Protein AF-A0A0Q7N8D1-F1 (afdb_monomer)

Solvent-accessible surface area (backbone atoms only — not comparable to full-atom values): 5219 Å² total; per-residue (Å²): 135,86,81,88,76,76,96,69,82,66,70,23,38,38,29,36,39,27,40,45,93,47,35,73,60,48,26,66,52,67,73,40,66,74,74,49,75,47,75,86,78,52,26,27,30,29,72,42,79,56,86,35,83,43,89,86,35,56,68,54,40,50,51,56,51,45,68,44,52,53,75,49,100,59,72,63,66,65,50,73,40,66,92,75,34,48,90

pLDDT: mean 82.6, std 16.73, range [33.22, 97.0]

Nearest PDB structures (foldseek):
  1vi7-assembly1_A  TM=5.386E-01  e=1.243E+00  Escherichia coli
  1r6v-assembly1_A  TM=7.093E-01  e=4.551E+00  Fervidobacterium pennivorans
  7ovd-assembly1_A  TM=4.209E-01  e=4.022E+00  Homo sapiens
  4low-assembly1_A  TM=3.807E-01  e=4.551E+00  Thiomonas intermedia K12

Foldseek 3Di:
DDDDDDDDQPFKWWKKKFQPVCQVVLCVLQVFHFPDWDDVVIITITGGGFPQRDDPSVVRVCVVSCVRQVVDPDRTPMDIPPVPIDD

Mean predicted aligned error: 7.4 Å

Secondary structure (DSSP, 8-state):
-----S------EEEEEEEGGGHHHHHHHHT--EEEEETTTTEEEEEEE-S--STT-HHHHHHHHHHHHSSSSS---EEE-GGG-B-

Sequence (87 aa):
MLQSNGYGTLHPRIVVSVAASDAEEAERRLRTPISETVGEPPRARFEVKTSARRQGDDETAVWQIGALLDVSAQSLDWYIEWEASVY

Radius of gyration: 14.25 Å; Cα contacts (8 Å, |Δi|>4): 136; chains: 1; bounding box: 38×23×43 Å

Stru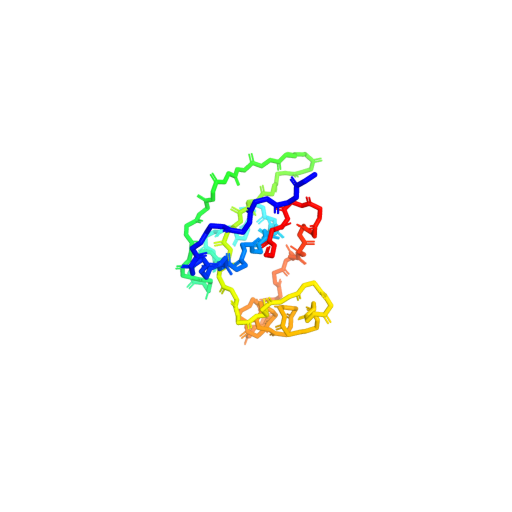cture (mmCIF, N/CA/C/O backbone):
data_AF-A0A0Q7N8D1-F1
#
_entry.id   AF-A0A0Q7N8D1-F1
#
loop_
_atom_site.group_PDB
_atom_site.id
_atom_site.type_symbol
_atom_site.label_atom_id
_atom_site.label_alt_id
_atom_site.label_comp_id
_atom_site.label_asym_id
_atom_site.label_entity_id
_atom_site.label_seq_id
_atom_site.pdbx_PDB_ins_code
_atom_site.Cartn_x
_atom_site.Cartn_y
_atom_site.Cartn_z
_atom_site.occupancy
_atom_site.B_iso_or_equiv
_atom_site.auth_seq_id
_atom_site.auth_comp_id
_atom_site.auth_asym_id
_atom_site.auth_atom_id
_atom_site.pdbx_PDB_model_num
ATOM 1 N N . MET A 1 1 ? 15.421 8.592 -30.196 1.00 33.22 1 MET A N 1
ATOM 2 C CA . MET A 1 1 ? 16.830 8.327 -29.834 1.00 33.22 1 MET A CA 1
ATOM 3 C C . MET A 1 1 ? 16.869 8.104 -28.334 1.00 33.22 1 MET A C 1
ATOM 5 O O . MET A 1 1 ? 16.571 9.037 -27.605 1.00 33.22 1 MET A O 1
ATOM 9 N N . LEU A 1 2 ? 17.122 6.875 -27.882 1.00 36.50 2 LEU A N 1
ATOM 10 C CA . LEU A 1 2 ? 17.285 6.572 -26.459 1.00 36.50 2 LEU A CA 1
ATOM 11 C C . LEU A 1 2 ? 18.766 6.797 -26.121 1.00 36.50 2 LEU A C 1
ATOM 13 O O . LEU A 1 2 ? 19.621 6.076 -26.630 1.00 36.50 2 LEU A O 1
ATOM 17 N N . GLN A 1 3 ? 19.079 7.831 -25.339 1.00 37.62 3 GLN A N 1
ATOM 18 C CA . GLN A 1 3 ? 20.420 8.004 -24.781 1.00 37.62 3 GLN A CA 1
ATOM 19 C C . GLN A 1 3 ? 20.560 7.086 -23.566 1.00 37.62 3 GLN A C 1
ATOM 21 O O . GLN A 1 3 ? 19.959 7.327 -22.522 1.00 37.62 3 GLN A O 1
ATOM 26 N N . SER A 1 4 ? 21.351 6.026 -23.713 1.00 49.19 4 SER A N 1
ATOM 27 C CA . SER A 1 4 ? 21.838 5.215 -22.599 1.00 49.19 4 SER A CA 1
ATOM 28 C C . SER A 1 4 ? 22.918 5.990 -21.847 1.00 49.19 4 SER A C 1
ATOM 30 O O . SER A 1 4 ? 24.037 6.103 -22.337 1.00 49.19 4 SER A O 1
ATOM 32 N N . ASN A 1 5 ? 22.592 6.490 -20.654 1.00 42.88 5 ASN A N 1
ATOM 33 C CA . ASN A 1 5 ? 23.552 7.097 -19.734 1.00 42.88 5 ASN A CA 1
ATOM 34 C C . ASN A 1 5 ? 23.448 6.432 -18.352 1.00 42.88 5 ASN A C 1
ATOM 36 O O . ASN A 1 5 ? 22.506 6.690 -17.612 1.00 42.88 5 ASN A O 1
ATOM 40 N N . GLY A 1 6 ? 24.462 5.636 -18.000 1.00 38.56 6 GLY A N 1
ATOM 41 C CA . GLY A 1 6 ? 24.816 5.303 -16.616 1.00 38.56 6 GLY A CA 1
ATOM 42 C C . GLY A 1 6 ? 24.046 4.144 -15.980 1.00 38.56 6 GLY A C 1
ATOM 43 O O . GLY A 1 6 ? 22.853 3.968 -16.185 1.00 38.56 6 GLY A O 1
ATOM 44 N N . TYR A 1 7 ? 24.753 3.352 -15.175 1.00 48.91 7 TYR A N 1
ATOM 45 C CA . TYR A 1 7 ? 24.201 2.362 -14.250 1.00 48.91 7 TYR A CA 1
ATOM 46 C C . TYR A 1 7 ? 23.249 3.041 -13.245 1.00 48.91 7 TYR A C 1
ATOM 48 O O . TYR A 1 7 ? 23.638 3.378 -12.131 1.00 48.91 7 TYR A O 1
ATOM 56 N N . GLY A 1 8 ? 22.006 3.285 -13.644 1.00 41.22 8 GLY A N 1
ATOM 57 C CA . GLY A 1 8 ? 20.921 3.639 -12.745 1.00 41.22 8 GLY A CA 1
ATOM 58 C C . GLY A 1 8 ? 20.203 2.359 -12.367 1.00 41.22 8 GLY A C 1
ATOM 59 O O . GLY A 1 8 ? 19.386 1.871 -13.141 1.00 41.22 8 GLY A O 1
ATOM 60 N N . THR A 1 9 ? 20.517 1.786 -11.206 1.00 54.25 9 THR A N 1
ATOM 61 C CA . THR A 1 9 ? 19.630 0.799 -10.587 1.00 54.25 9 THR A CA 1
ATOM 62 C C . THR A 1 9 ? 18.343 1.545 -10.242 1.00 54.25 9 THR A C 1
ATOM 64 O O . THR A 1 9 ? 18.244 2.150 -9.176 1.00 54.25 9 THR A O 1
ATOM 67 N N . LEU A 1 10 ? 17.396 1.598 -11.182 1.00 55.56 10 LEU A N 1
ATOM 68 C CA . LEU A 1 10 ? 16.026 1.992 -10.893 1.00 55.56 10 LEU A CA 1
ATOM 69 C C . LEU A 1 10 ? 15.531 0.983 -9.863 1.00 55.56 10 LEU A C 1
ATOM 71 O O . LEU A 1 10 ? 15.420 -0.212 -10.127 1.00 55.56 10 LEU A O 1
ATOM 75 N N . HIS A 1 11 ? 15.427 1.450 -8.622 1.00 64.94 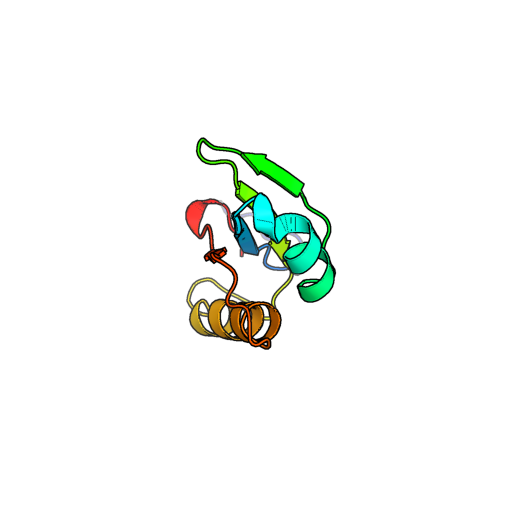11 HIS A N 1
ATOM 76 C CA . HIS A 1 11 ? 14.806 0.670 -7.578 1.00 64.94 11 HIS A CA 1
ATOM 77 C C . HIS A 1 11 ? 13.301 0.825 -7.769 1.00 64.94 11 HIS A C 1
ATOM 79 O O . HIS A 1 11 ? 12.821 1.961 -7.713 1.00 64.94 11 HIS A O 1
ATOM 85 N N . PRO A 1 12 ? 12.575 -0.281 -7.970 1.00 73.44 12 PRO A N 1
ATOM 86 C CA . PRO A 1 12 ? 11.141 -0.233 -8.138 1.00 73.44 12 PRO A CA 1
ATOM 87 C C . PRO A 1 12 ? 10.504 0.422 -6.917 1.00 73.44 12 PRO A C 1
ATOM 89 O O . PRO A 1 12 ? 10.811 0.080 -5.767 1.00 73.44 12 PRO A O 1
ATOM 92 N N . ARG A 1 13 ? 9.628 1.383 -7.181 1.00 84.81 13 ARG A N 1
ATOM 93 C CA . ARG A 1 13 ? 8.825 2.091 -6.196 1.00 84.81 13 ARG A CA 1
ATOM 94 C C . ARG A 1 13 ? 7.396 1.594 -6.331 1.00 84.81 13 ARG A C 1
ATOM 96 O O . ARG A 1 13 ? 6.689 2.003 -7.249 1.00 84.81 13 ARG A O 1
ATOM 103 N N . ILE A 1 14 ? 6.988 0.710 -5.425 1.00 91.44 14 ILE A N 1
ATOM 104 C CA . ILE A 1 14 ? 5.638 0.148 -5.411 1.00 91.44 14 ILE A CA 1
ATOM 105 C C . ILE A 1 14 ? 4.769 0.980 -4.476 1.00 91.44 14 ILE A C 1
ATOM 107 O O . ILE A 1 14 ? 5.105 1.157 -3.306 1.00 91.44 14 ILE A O 1
ATOM 111 N N . VAL A 1 15 ? 3.658 1.500 -4.988 1.00 94.38 15 VAL A N 1
ATOM 112 C CA . VAL A 1 15 ? 2.710 2.274 -4.184 1.00 94.38 15 VAL A CA 1
ATOM 113 C C . VAL A 1 15 ? 1.678 1.328 -3.591 1.00 94.38 15 VAL A C 1
ATOM 115 O O . VAL A 1 15 ? 0.933 0.674 -4.316 1.00 94.38 15 VAL A O 1
ATOM 118 N N . VAL A 1 16 ? 1.632 1.255 -2.266 1.00 95.44 16 VAL A N 1
ATOM 119 C CA . VAL A 1 16 ? 0.668 0.441 -1.519 1.00 95.44 16 VAL A CA 1
ATOM 120 C C . VAL A 1 16 ? -0.348 1.360 -0.866 1.00 95.44 16 VAL A C 1
ATOM 122 O O . VAL A 1 16 ? 0.027 2.307 -0.182 1.00 95.44 16 VAL A O 1
ATOM 125 N N . SER A 1 17 ? -1.627 1.075 -1.070 1.00 97.00 17 SER A N 1
ATOM 126 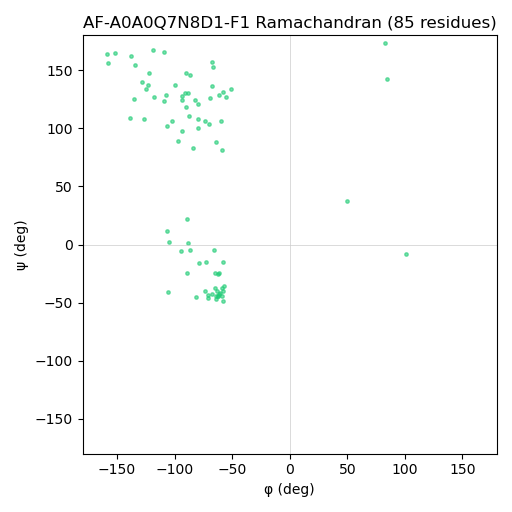C CA . SER A 1 17 ? -2.743 1.845 -0.537 1.00 97.00 17 SER A CA 1
ATOM 127 C C . SER A 1 17 ? -3.446 1.050 0.545 1.00 97.00 17 SER A C 1
ATOM 129 O O . SER A 1 17 ? -3.934 -0.050 0.284 1.00 97.00 17 SER A O 1
ATOM 131 N N . VAL A 1 18 ? -3.550 1.611 1.744 1.00 96.44 18 VAL A N 1
ATOM 132 C CA . VAL A 1 18 ? -4.206 0.983 2.899 1.00 96.44 18 VAL A CA 1
ATOM 133 C C . VAL A 1 18 ? -5.323 1.892 3.404 1.00 96.44 18 VAL A C 1
ATOM 135 O O . VAL A 1 18 ? -5.208 3.114 3.308 1.00 96.44 18 VAL A O 1
ATOM 138 N N . ALA A 1 19 ? -6.409 1.331 3.937 1.00 95.81 19 ALA A N 1
ATOM 139 C CA . ALA A 1 19 ? -7.430 2.123 4.623 1.00 95.81 19 ALA A CA 1
ATOM 140 C C . ALA A 1 19 ? -6.788 3.041 5.683 1.00 95.81 19 ALA A C 1
ATOM 142 O O . ALA A 1 19 ? -5.934 2.606 6.456 1.00 95.81 19 ALA A O 1
ATOM 143 N N . ALA A 1 20 ? -7.182 4.319 5.740 1.00 94.56 20 ALA A N 1
ATOM 144 C CA . ALA A 1 20 ? -6.540 5.275 6.650 1.00 94.56 20 ALA A CA 1
ATOM 145 C C . ALA A 1 20 ? -6.707 4.902 8.136 1.00 94.56 20 ALA A C 1
ATOM 147 O O . ALA A 1 20 ? -5.855 5.249 8.950 1.00 94.56 20 ALA A O 1
ATOM 148 N N . SER A 1 21 ? -7.761 4.156 8.487 1.00 94.38 21 SER A N 1
ATOM 149 C CA . SER A 1 21 ? -7.966 3.596 9.832 1.00 94.38 21 SER A CA 1
ATOM 150 C C . SER A 1 21 ? -6.871 2.618 10.263 1.00 94.38 21 SER A C 1
ATOM 152 O O . SER A 1 21 ? -6.640 2.452 11.456 1.00 94.38 21 SER A O 1
ATOM 154 N N . ASP A 1 22 ? -6.192 2.001 9.298 1.00 94.38 22 ASP A N 1
ATOM 155 C CA . ASP A 1 22 ? -5.161 0.984 9.498 1.00 94.38 22 ASP A CA 1
ATOM 156 C C . ASP A 1 22 ? -3.744 1.538 9.261 1.00 94.38 22 ASP A C 1
ATOM 158 O O . ASP A 1 22 ? -2.760 0.801 9.346 1.00 94.38 22 ASP A O 1
ATOM 162 N N . ALA A 1 23 ? -3.617 2.837 8.966 1.00 94.00 23 ALA A N 1
ATOM 163 C CA . ALA A 1 23 ? -2.377 3.440 8.487 1.00 94.00 23 ALA A CA 1
ATOM 164 C C . ALA A 1 23 ? -1.213 3.308 9.481 1.00 94.00 23 ALA A C 1
ATOM 166 O O . ALA A 1 23 ? -0.105 2.969 9.077 1.00 94.00 23 ALA A O 1
ATOM 167 N N . GLU A 1 24 ? -1.460 3.498 10.780 1.00 94.25 24 GLU A N 1
ATOM 168 C CA . GLU A 1 24 ? -0.416 3.341 11.803 1.00 94.25 24 GLU A CA 1
ATOM 169 C C . GLU A 1 24 ? 0.094 1.897 11.902 1.00 94.25 24 GLU A C 1
ATOM 171 O O . GLU A 1 24 ? 1.280 1.657 12.131 1.00 94.25 24 GLU A O 1
ATOM 176 N N . GLU A 1 25 ? -0.795 0.914 11.748 1.00 93.88 25 GLU A N 1
ATOM 177 C CA . GLU A 1 25 ? -0.412 -0.496 11.780 1.00 93.88 25 GLU A CA 1
ATOM 178 C C . GLU A 1 25 ? 0.325 -0.894 10.497 1.00 93.88 25 GLU A C 1
ATOM 180 O O . GLU A 1 25 ? 1.340 -1.591 10.559 1.00 93.88 25 GLU A O 1
ATOM 185 N N . ALA A 1 26 ? -0.122 -0.392 9.345 1.00 94.06 26 ALA A N 1
ATOM 186 C CA . ALA A 1 26 ? 0.573 -0.565 8.077 1.00 94.06 26 ALA A CA 1
ATOM 187 C C . ALA A 1 26 ? 1.977 0.058 8.098 1.00 94.06 26 ALA A C 1
ATOM 189 O O . ALA A 1 26 ? 2.928 -0.598 7.677 1.00 94.06 26 ALA A O 1
ATOM 190 N N . GLU A 1 27 ? 2.144 1.261 8.657 1.00 95.38 27 GLU A N 1
ATOM 191 C CA . GLU A 1 27 ? 3.450 1.911 8.825 1.00 95.38 27 GLU A CA 1
ATOM 192 C C . GLU A 1 27 ? 4.402 1.047 9.667 1.00 95.38 27 GLU A C 1
ATOM 194 O O . GLU A 1 27 ? 5.555 0.825 9.280 1.00 95.38 27 GLU A O 1
ATOM 199 N N . ARG A 1 28 ? 3.910 0.472 10.776 1.00 93.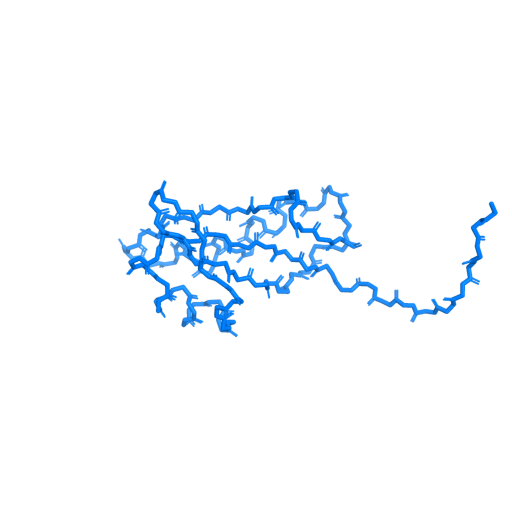56 28 ARG A N 1
ATOM 200 C CA . ARG A 1 28 ? 4.687 -0.458 11.615 1.00 93.56 28 ARG A CA 1
ATOM 201 C C . ARG A 1 28 ? 5.099 -1.725 10.861 1.00 93.56 28 ARG A C 1
ATOM 203 O O . ARG A 1 28 ? 6.251 -2.150 10.980 1.00 93.56 28 ARG A O 1
ATOM 210 N N . ARG A 1 29 ? 4.184 -2.328 10.092 1.00 92.62 29 ARG A N 1
ATOM 211 C CA . ARG A 1 29 ? 4.425 -3.577 9.342 1.00 92.62 29 ARG A CA 1
ATOM 212 C C . ARG A 1 29 ? 5.364 -3.371 8.153 1.00 92.62 29 ARG A C 1
ATOM 214 O O . ARG A 1 29 ? 6.313 -4.133 7.984 1.00 92.62 29 ARG A O 1
ATOM 221 N N . LEU A 1 30 ? 5.138 -2.319 7.368 1.00 92.31 30 LEU A N 1
ATOM 222 C CA . LEU A 1 30 ? 5.934 -1.978 6.185 1.00 92.31 30 LEU A CA 1
ATOM 223 C C . LEU A 1 30 ? 7.259 -1.297 6.534 1.00 92.31 30 LEU A C 1
ATOM 225 O O . LEU A 1 30 ? 8.132 -1.193 5.671 1.00 92.31 30 LEU A O 1
ATOM 229 N N . ARG A 1 31 ? 7.406 -0.797 7.771 1.00 93.62 31 ARG A N 1
ATOM 230 C CA . ARG A 1 31 ? 8.545 0.028 8.215 1.00 93.62 31 ARG A CA 1
ATOM 231 C C . ARG A 1 31 ? 8.816 1.186 7.253 1.00 93.62 31 ARG A C 1
ATOM 233 O O . ARG A 1 31 ? 9.964 1.516 6.959 1.00 93.62 31 ARG A O 1
ATOM 240 N N . THR A 1 32 ? 7.736 1.746 6.725 1.00 93.50 32 THR A N 1
ATOM 241 C CA . THR A 1 32 ? 7.733 2.762 5.678 1.00 93.50 32 THR A CA 1
ATOM 242 C C . THR A 1 32 ? 6.725 3.825 6.098 1.00 93.50 32 THR A C 1
ATOM 244 O O . THR A 1 32 ? 5.583 3.455 6.369 1.00 93.50 32 THR A O 1
ATOM 247 N N . PRO A 1 33 ? 7.118 5.108 6.182 1.00 94.81 33 PRO A N 1
ATOM 248 C CA . PRO A 1 33 ? 6.196 6.171 6.554 1.00 94.81 33 PRO A CA 1
ATOM 249 C C . PRO A 1 33 ? 5.142 6.386 5.465 1.00 94.81 33 PRO A C 1
ATOM 251 O O . PRO A 1 33 ? 5.366 6.081 4.288 1.00 94.81 33 PRO A O 1
ATOM 254 N N . ILE A 1 34 ? 4.006 6.954 5.859 1.00 95.12 34 ILE A N 1
ATOM 255 C CA . ILE A 1 34 ? 2.968 7.396 4.925 1.00 95.12 34 ILE A CA 1
ATOM 256 C C . ILE A 1 34 ? 3.557 8.484 4.015 1.00 95.12 34 ILE A C 1
ATOM 258 O O . ILE A 1 34 ? 4.138 9.456 4.497 1.00 95.12 34 ILE A O 1
ATOM 262 N N . SER A 1 35 ? 3.401 8.323 2.701 1.00 93.94 35 SER A N 1
ATOM 263 C CA . SER A 1 35 ? 3.775 9.341 1.710 1.00 93.94 35 SER A CA 1
ATOM 264 C C . SER A 1 35 ? 2.681 10.406 1.600 1.00 93.94 35 SER A C 1
ATOM 266 O O . SER A 1 35 ? 2.953 11.604 1.646 1.00 93.94 35 SER A O 1
ATOM 268 N N . GLU A 1 36 ? 1.421 9.971 1.527 1.00 94.12 36 GLU A N 1
ATOM 269 C CA . GLU A 1 36 ? 0.250 10.848 1.465 1.00 94.12 36 GLU A CA 1
ATOM 270 C C . GLU A 1 36 ? -1.032 10.116 1.899 1.00 94.12 36 GLU A C 1
ATOM 272 O O . GLU A 1 36 ? -1.084 8.884 1.912 1.00 94.12 36 GLU A O 1
ATOM 277 N N . THR A 1 37 ? -2.084 10.882 2.198 1.00 95.00 37 THR A N 1
ATOM 278 C CA . THR A 1 37 ? -3.442 10.366 2.425 1.00 95.00 37 THR A CA 1
ATOM 279 C C . THR A 1 37 ? -4.376 10.950 1.374 1.00 95.00 37 THR A C 1
ATOM 281 O O . THR A 1 37 ? -4.426 12.168 1.206 1.00 95.00 37 THR A O 1
ATOM 284 N N . VAL A 1 38 ? -5.120 10.097 0.671 1.00 93.12 38 VAL A N 1
ATOM 285 C CA . VAL A 1 38 ? -5.946 10.481 -0.483 1.00 93.12 38 VAL A CA 1
ATOM 286 C C . VAL A 1 38 ? -7.312 9.796 -0.484 1.00 93.12 38 VAL A C 1
ATOM 288 O O . VAL A 1 38 ? -7.501 8.756 0.144 1.00 93.12 38 VAL A O 1
ATOM 291 N N . GLY A 1 39 ? -8.241 10.352 -1.263 1.00 89.81 39 GLY A N 1
ATOM 292 C CA . GLY A 1 39 ? -9.531 9.734 -1.572 1.00 89.81 39 GLY A CA 1
ATOM 293 C C . GLY A 1 39 ? -10.617 9.922 -0.510 1.00 89.81 39 GLY A C 1
ATOM 294 O O . GLY A 1 39 ? -10.389 10.455 0.574 1.00 89.81 39 GLY A O 1
ATOM 295 N N . GLU A 1 40 ? -11.819 9.469 -0.865 1.00 89.38 40 GLU A N 1
ATOM 296 C CA . GLU A 1 40 ? -12.987 9.375 0.008 1.00 89.38 40 GLU A CA 1
ATOM 297 C C . GLU A 1 40 ? -13.691 8.033 -0.299 1.00 89.38 40 GLU A C 1
ATOM 299 O O . GLU A 1 40 ? -14.229 7.875 -1.397 1.00 89.38 40 GLU A O 1
ATOM 304 N N . PRO A 1 41 ? -13.641 7.028 0.599 1.00 89.62 41 PRO A N 1
ATOM 305 C CA . PRO A 1 41 ? -13.048 7.063 1.939 1.00 89.62 41 PRO A CA 1
ATOM 306 C C . PRO A 1 41 ? -11.513 7.228 1.924 1.00 89.62 41 PRO A C 1
ATOM 308 O O . PRO A 1 41 ? -10.863 6.830 0.955 1.00 89.62 41 PRO A O 1
ATOM 311 N N . PRO A 1 42 ? -10.927 7.810 2.988 1.00 94.94 42 PRO A N 1
ATOM 312 C CA . PRO A 1 42 ? -9.503 8.123 3.029 1.00 94.94 42 PRO A CA 1
ATOM 313 C C . PRO A 1 42 ? -8.636 6.861 3.065 1.00 94.94 42 PRO A C 1
ATOM 315 O O . PRO A 1 42 ? -8.889 5.923 3.830 1.00 94.94 42 PRO A O 1
ATOM 318 N N . ARG A 1 43 ? -7.562 6.875 2.273 1.00 97.00 43 ARG A N 1
ATOM 319 C CA . ARG A 1 43 ? -6.535 5.831 2.217 1.00 97.00 43 ARG A CA 1
ATOM 320 C C . ARG A 1 43 ? -5.141 6.425 2.365 1.00 97.00 43 ARG A C 1
ATOM 322 O O . ARG A 1 43 ? -4.855 7.478 1.800 1.00 97.00 43 ARG A O 1
ATOM 329 N N . ALA A 1 44 ? -4.282 5.744 3.112 1.00 96.88 44 ALA A N 1
ATOM 330 C CA . ALA A 1 44 ? -2.875 6.083 3.266 1.00 96.88 44 ALA A CA 1
ATOM 331 C C . ALA A 1 44 ? -2.040 5.351 2.209 1.00 96.88 44 ALA A C 1
ATOM 333 O O . ALA A 1 44 ? -2.162 4.135 2.043 1.00 96.88 44 ALA A O 1
ATOM 334 N N . ARG A 1 45 ? -1.185 6.093 1.504 1.00 97.00 45 ARG A N 1
ATOM 335 C CA . ARG A 1 45 ? -0.252 5.562 0.510 1.00 97.00 45 ARG A CA 1
ATOM 336 C C . ARG A 1 45 ? 1.143 5.409 1.095 1.00 97.00 45 ARG A C 1
ATOM 338 O O . ARG A 1 45 ? 1.663 6.316 1.742 1.00 97.00 45 ARG A O 1
ATOM 345 N N . PHE A 1 46 ? 1.776 4.290 0.774 1.00 95.94 46 PHE A N 1
ATOM 346 C CA . PHE A 1 46 ? 3.137 3.945 1.161 1.00 95.94 46 PHE A CA 1
ATOM 347 C C . PHE A 1 4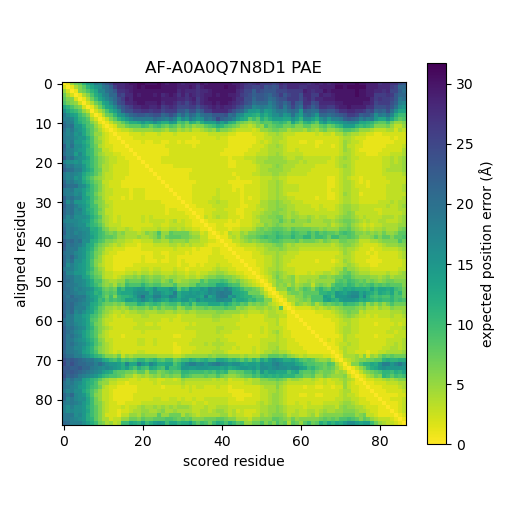6 ? 3.973 3.674 -0.083 1.00 95.94 46 PHE A C 1
ATOM 349 O O . PHE A 1 46 ? 3.530 2.982 -0.996 1.00 95.94 46 PHE A O 1
ATOM 356 N N . GLU A 1 47 ? 5.202 4.179 -0.106 1.00 94.44 47 GLU A N 1
ATOM 357 C CA . GLU A 1 47 ? 6.164 3.898 -1.173 1.00 94.44 47 GLU A CA 1
ATOM 358 C C . GLU A 1 47 ? 7.092 2.768 -0.738 1.00 94.44 47 GLU A C 1
ATOM 360 O O . GLU A 1 47 ? 8.138 2.981 -0.122 1.00 94.44 47 GLU A O 1
ATOM 365 N N . VAL A 1 48 ? 6.680 1.540 -1.031 1.00 91.75 48 VAL A N 1
ATOM 366 C CA . VAL A 1 48 ? 7.349 0.331 -0.565 1.00 91.75 48 VAL A CA 1
ATOM 367 C C . VAL A 1 48 ? 8.432 -0.081 -1.555 1.00 91.75 48 VAL A C 1
ATOM 369 O O . VAL A 1 48 ? 8.207 -0.202 -2.762 1.00 91.75 48 VAL A O 1
ATOM 372 N N . LYS A 1 49 ? 9.630 -0.331 -1.026 1.00 86.56 49 LYS A N 1
ATOM 373 C CA . LYS A 1 49 ? 10.728 -0.932 -1.787 1.00 86.56 49 LYS A CA 1
ATOM 374 C C . LYS A 1 49 ? 10.548 -2.444 -1.810 1.00 86.56 49 LYS A C 1
ATOM 376 O O . LYS A 1 49 ? 10.493 -3.070 -0.754 1.00 86.56 49 LYS A O 1
ATOM 381 N N . THR A 1 50 ? 10.512 -3.030 -3.000 1.00 82.06 50 THR A N 1
ATOM 382 C CA . THR A 1 50 ? 10.401 -4.483 -3.191 1.00 82.06 50 THR A CA 1
ATOM 383 C C . THR A 1 50 ? 11.618 -5.015 -3.941 1.00 82.06 50 THR A C 1
ATOM 385 O O . THR A 1 50 ? 12.422 -4.253 -4.487 1.00 82.06 50 THR A O 1
ATOM 388 N N . SER A 1 51 ? 11.787 -6.339 -3.962 1.00 76.94 51 SER A N 1
ATOM 389 C CA . SER A 1 51 ? 12.817 -6.966 -4.799 1.00 76.94 51 SER A CA 1
ATOM 390 C C . SER A 1 51 ? 12.338 -7.284 -6.217 1.00 76.94 51 SER A C 1
ATOM 392 O O . SER A 1 51 ? 13.114 -7.866 -6.972 1.00 76.94 51 SER A O 1
ATOM 394 N N . ALA A 1 52 ? 11.089 -6.961 -6.567 1.00 74.25 52 ALA A N 1
ATOM 395 C CA . ALA A 1 52 ? 10.514 -7.197 -7.890 1.00 74.25 52 ALA A CA 1
ATOM 396 C C . ALA A 1 52 ? 11.178 -6.256 -8.901 1.00 74.25 52 ALA A C 1
ATOM 398 O O . ALA A 1 52 ? 10.905 -5.068 -8.885 1.00 74.25 52 ALA A O 1
ATOM 399 N N . ARG A 1 53 ? 12.098 -6.743 -9.741 1.00 67.94 53 ARG A N 1
ATOM 400 C CA . ARG A 1 53 ? 13.047 -5.871 -10.473 1.00 67.94 53 ARG A CA 1
ATOM 401 C C . ARG A 1 53 ? 12.517 -5.323 -11.796 1.00 67.94 53 ARG A C 1
ATOM 403 O O . ARG A 1 53 ? 13.235 -4.589 -12.469 1.00 67.94 53 ARG A O 1
ATOM 410 N N . ARG A 1 54 ? 11.328 -5.747 -12.216 1.00 65.69 54 ARG A N 1
ATOM 411 C CA . ARG A 1 54 ? 10.737 -5.405 -13.512 1.00 65.69 54 ARG A CA 1
ATOM 412 C C . ARG A 1 54 ? 9.224 -5.568 -13.478 1.00 65.69 54 ARG A C 1
ATOM 414 O O . ARG A 1 54 ? 8.698 -6.394 -12.734 1.00 65.69 54 ARG A O 1
ATOM 421 N N . GLN A 1 55 ? 8.559 -4.844 -14.368 1.00 60.06 55 GLN A N 1
ATOM 422 C CA . GLN A 1 55 ? 7.152 -5.049 -14.682 1.00 60.06 55 GLN A CA 1
ATOM 423 C C . GLN A 1 55 ? 6.926 -6.513 -15.108 1.00 60.06 55 GLN A C 1
ATOM 425 O O . GLN A 1 55 ? 7.648 -7.024 -15.970 1.00 60.06 55 GLN A O 1
ATOM 430 N N . GLY A 1 56 ? 5.971 -7.198 -14.471 1.00 67.19 56 GLY A N 1
ATOM 431 C CA . GLY A 1 56 ? 5.738 -8.639 -14.643 1.00 67.19 56 GLY A CA 1
ATOM 432 C C . GLY A 1 56 ? 6.299 -9.526 -13.524 1.00 67.19 56 GLY A C 1
ATOM 433 O O . GLY A 1 56 ? 5.957 -10.703 -13.475 1.00 67.19 56 GLY A O 1
ATOM 434 N N . ASP A 1 57 ? 7.077 -8.971 -12.586 1.00 76.12 57 ASP A N 1
ATOM 435 C CA . ASP A 1 57 ? 7.375 -9.613 -11.293 1.00 76.12 57 ASP A CA 1
ATOM 436 C C . ASP A 1 57 ? 6.311 -9.234 -10.225 1.00 76.12 57 ASP A C 1
ATOM 438 O O . ASP A 1 57 ? 6.569 -9.299 -9.020 1.00 76.12 57 ASP A O 1
ATOM 442 N N . ASP A 1 58 ? 5.111 -8.825 -10.653 1.00 83.00 58 ASP A N 1
ATOM 443 C CA . ASP A 1 58 ? 4.033 -8.302 -9.798 1.00 83.00 58 ASP A CA 1
ATOM 444 C C . ASP A 1 58 ? 3.641 -9.302 -8.697 1.00 83.00 58 ASP A C 1
ATOM 446 O O . ASP A 1 58 ? 3.404 -8.913 -7.556 1.00 83.00 58 ASP A O 1
ATOM 450 N N . GLU A 1 59 ? 3.671 -10.604 -9.000 1.00 85.44 59 GLU A N 1
ATOM 451 C CA . GLU A 1 59 ? 3.428 -11.678 -8.029 1.00 85.44 59 GLU A CA 1
ATOM 452 C C . GLU A 1 59 ? 4.425 -11.635 -6.861 1.00 85.44 59 GLU A C 1
ATOM 454 O O . GLU A 1 59 ? 4.045 -11.833 -5.708 1.00 85.44 59 GLU A O 1
ATOM 459 N N . THR A 1 60 ? 5.692 -11.301 -7.131 1.00 87.31 60 THR A N 1
ATOM 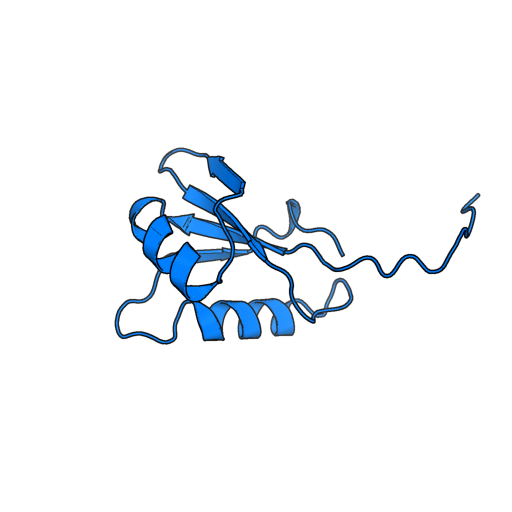460 C CA . THR A 1 60 ? 6.707 -11.147 -6.080 1.00 87.31 60 THR A CA 1
ATOM 461 C C . THR A 1 60 ? 6.397 -9.939 -5.202 1.00 87.31 60 THR A C 1
ATOM 463 O 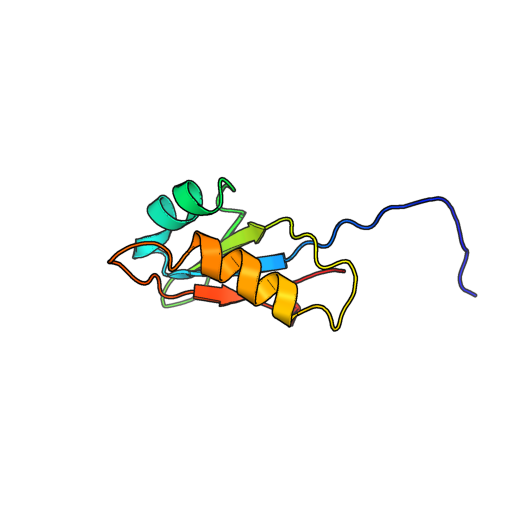O . THR A 1 60 ? 6.505 -10.037 -3.980 1.00 87.31 60 THR A O 1
ATOM 466 N N . ALA A 1 61 ? 5.990 -8.813 -5.794 1.00 88.00 61 ALA A N 1
ATOM 467 C CA . ALA A 1 61 ? 5.608 -7.626 -5.032 1.00 88.00 61 ALA A CA 1
ATOM 468 C C . ALA A 1 61 ? 4.371 -7.898 -4.160 1.00 88.00 61 ALA A C 1
ATOM 470 O O . ALA A 1 61 ? 4.400 -7.612 -2.963 1.00 88.00 61 ALA A O 1
ATOM 471 N N . VAL A 1 62 ? 3.329 -8.520 -4.725 1.00 90.25 62 VAL A N 1
ATOM 472 C CA . VAL A 1 62 ? 2.118 -8.924 -3.992 1.00 90.25 62 VAL A CA 1
ATOM 473 C C . VAL A 1 62 ? 2.470 -9.856 -2.840 1.00 90.25 62 VAL A C 1
ATOM 475 O O . VAL A 1 62 ? 2.043 -9.610 -1.716 1.00 90.25 62 VAL A O 1
ATOM 478 N N . TRP A 1 63 ? 3.277 -10.892 -3.088 1.00 89.50 63 TRP A N 1
ATOM 479 C CA . TRP A 1 63 ? 3.658 -11.846 -2.050 1.00 89.50 63 TRP A CA 1
ATOM 480 C C . TRP A 1 63 ? 4.447 -11.177 -0.923 1.00 89.50 63 TRP A C 1
ATOM 482 O O . TRP A 1 63 ? 4.150 -11.406 0.244 1.00 89.50 63 TRP A O 1
ATOM 492 N N . GLN A 1 64 ? 5.416 -10.316 -1.248 1.00 90.44 64 GLN A N 1
ATOM 493 C CA . GLN A 1 64 ? 6.212 -9.608 -0.241 1.00 90.44 64 GLN A CA 1
ATOM 494 C C . GLN A 1 64 ? 5.371 -8.652 0.601 1.00 90.44 64 GLN A C 1
ATOM 496 O O . GLN A 1 64 ? 5.530 -8.614 1.818 1.00 90.44 64 GLN A O 1
ATOM 501 N N . ILE A 1 65 ? 4.483 -7.887 -0.033 1.00 91.88 65 ILE A N 1
ATOM 502 C CA . ILE A 1 65 ? 3.640 -6.913 0.664 1.00 91.88 65 ILE A CA 1
ATOM 503 C C . ILE A 1 65 ? 2.578 -7.636 1.503 1.00 91.88 65 ILE A C 1
ATOM 505 O O . ILE A 1 65 ? 2.413 -7.311 2.678 1.00 91.88 65 ILE A O 1
ATOM 509 N N . GLY A 1 66 ? 1.937 -8.675 0.964 1.00 91.56 66 GLY A N 1
ATOM 510 C CA . GLY A 1 66 ? 0.984 -9.503 1.709 1.00 91.56 66 GLY A CA 1
ATOM 511 C C . GLY A 1 66 ? 1.635 -10.234 2.879 1.00 91.56 66 GLY A C 1
ATOM 512 O O . GLY A 1 66 ? 1.113 -10.222 3.988 1.00 91.56 66 GLY A O 1
ATOM 513 N N . ALA A 1 67 ? 2.851 -10.757 2.701 1.00 89.88 67 ALA A N 1
ATOM 514 C CA . ALA A 1 67 ? 3.632 -11.351 3.785 1.00 89.88 67 ALA A CA 1
ATOM 515 C C . ALA A 1 67 ? 4.077 -10.347 4.863 1.00 89.88 67 ALA A C 1
ATOM 517 O O . ALA A 1 67 ? 4.678 -10.766 5.846 1.00 89.88 67 ALA A O 1
ATOM 518 N N . LEU A 1 68 ? 3.823 -9.045 4.702 1.00 90.31 68 LEU A N 1
ATOM 519 C CA . LEU A 1 68 ? 4.009 -8.034 5.745 1.00 90.31 68 LEU A CA 1
ATOM 520 C C . LEU A 1 68 ? 2.670 -7.574 6.322 1.00 90.31 68 LEU A C 1
ATOM 522 O O . LEU A 1 68 ? 2.563 -7.397 7.534 1.00 90.31 68 LEU A O 1
ATOM 526 N N . LEU A 1 69 ? 1.654 -7.391 5.478 1.00 91.00 69 LEU A N 1
ATOM 527 C CA . LEU A 1 69 ? 0.368 -6.812 5.865 1.00 91.00 69 LEU A CA 1
ATOM 528 C C . LEU A 1 69 ? -0.657 -7.841 6.358 1.00 91.00 69 LEU A C 1
ATOM 530 O O . LEU A 1 69 ? -1.481 -7.477 7.191 1.00 91.00 69 LEU A O 1
ATOM 534 N N . ASP A 1 70 ? -0.559 -9.112 5.965 1.00 86.94 70 ASP A N 1
ATOM 535 C CA . ASP A 1 70 ? -1.539 -10.165 6.292 1.00 86.94 70 ASP A CA 1
ATOM 536 C C . ASP A 1 70 ? -1.045 -11.168 7.355 1.00 86.94 70 ASP A C 1
ATOM 538 O O . ASP A 1 70 ? -1.660 -12.205 7.591 1.00 86.94 70 ASP A O 1
ATOM 542 N N . VAL A 1 71 ? 0.071 -10.877 8.034 1.00 71.62 71 VAL A N 1
ATOM 543 C CA . VAL A 1 71 ? 0.731 -11.804 8.986 1.00 71.62 71 VAL A CA 1
ATOM 544 C C . VAL A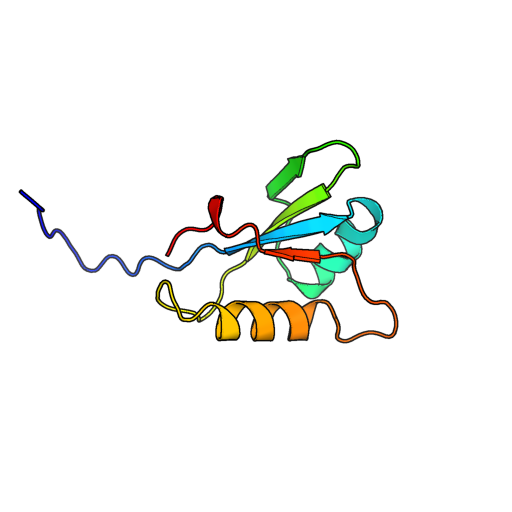 1 71 ? -0.031 -11.965 10.307 1.00 71.62 71 VAL A C 1
ATOM 546 O O . VAL A 1 71 ? 0.252 -12.871 11.089 1.00 71.62 71 VAL A O 1
ATOM 549 N N . SER A 1 72 ? -0.980 -11.076 10.601 1.00 67.06 72 SER A N 1
ATOM 550 C CA . SER A 1 72 ? -1.667 -11.027 11.896 1.00 67.06 72 SER A CA 1
ATOM 551 C C . SER A 1 72 ? -3.125 -11.482 11.802 1.00 67.06 72 SER A C 1
ATOM 553 O O . SER A 1 72 ? -3.709 -11.489 10.725 1.00 67.06 72 SER A O 1
ATOM 555 N N . ALA A 1 73 ? -3.753 -11.753 12.951 1.00 66.88 73 ALA A N 1
ATOM 556 C CA . ALA A 1 73 ? -5.192 -12.032 13.041 1.00 66.88 73 ALA A CA 1
ATOM 557 C C . ALA A 1 73 ? -6.087 -10.895 12.494 1.00 66.88 73 ALA A C 1
ATOM 559 O O . ALA A 1 73 ? -7.275 -11.107 12.265 1.00 66.88 73 ALA A O 1
ATOM 560 N N . GLN A 1 74 ? -5.521 -9.701 12.294 1.00 75.69 74 GLN A N 1
ATOM 561 C CA . GLN A 1 74 ? -6.155 -8.584 11.613 1.00 75.69 74 GLN A CA 1
ATOM 562 C C . GLN A 1 74 ? -5.605 -8.471 10.185 1.00 75.69 74 GLN A C 1
ATOM 564 O O . GLN A 1 74 ? -4.462 -8.036 9.979 1.00 75.69 74 GLN A O 1
ATOM 569 N N . SER A 1 75 ? -6.434 -8.857 9.215 1.00 80.94 75 SER A N 1
ATOM 570 C CA . SER A 1 75 ? -6.244 -8.506 7.808 1.00 80.94 75 SER A CA 1
ATOM 571 C C . SER A 1 75 ? -6.491 -7.011 7.642 1.00 80.94 75 SER A C 1
ATOM 573 O O . SER A 1 75 ? -7.530 -6.509 8.074 1.00 80.94 75 SER A O 1
ATOM 575 N N . LEU A 1 76 ? -5.527 -6.308 7.055 1.00 91.00 76 LEU A N 1
ATOM 576 C CA . LEU A 1 76 ? -5.679 -4.896 6.708 1.00 91.00 76 LEU A CA 1
ATOM 577 C C . LEU A 1 76 ? -6.321 -4.816 5.321 1.00 91.00 76 LEU A C 1
ATOM 579 O O . LEU A 1 76 ? -6.050 -5.658 4.468 1.00 91.00 76 LEU A O 1
ATOM 583 N N . ASP A 1 77 ? -7.161 -3.816 5.072 1.00 92.12 77 ASP A N 1
ATOM 584 C CA . ASP A 1 77 ? -7.674 -3.579 3.719 1.00 92.12 77 ASP A CA 1
ATOM 585 C C . ASP A 1 77 ? -6.613 -2.839 2.896 1.00 92.12 77 ASP A C 1
ATOM 587 O O . ASP A 1 77 ? -6.452 -1.619 3.028 1.00 92.12 77 ASP A O 1
ATOM 591 N N . TRP A 1 78 ? -5.875 -3.568 2.055 1.00 94.62 78 TRP A N 1
ATOM 592 C CA . TRP A 1 78 ? -4.777 -3.032 1.253 1.00 94.62 78 TRP A CA 1
ATOM 593 C C . TRP A 1 78 ? -4.816 -3.491 -0.209 1.00 94.62 78 TRP A C 1
ATOM 595 O O . TRP A 1 78 ? -5.330 -4.555 -0.543 1.00 94.62 78 TRP A O 1
ATOM 605 N N . TYR A 1 79 ? -4.230 -2.682 -1.092 1.0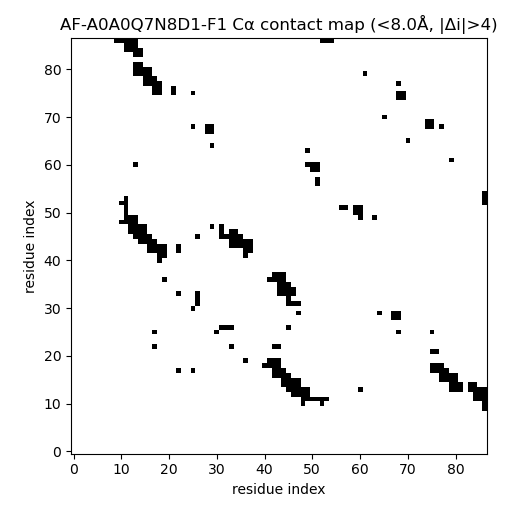0 94.44 79 TYR A N 1
ATOM 606 C CA . TYR A 1 79 ? -3.954 -3.054 -2.480 1.00 94.44 79 TYR A CA 1
ATOM 607 C C . TYR A 1 79 ? -2.739 -2.295 -3.024 1.00 94.44 79 TYR A C 1
ATOM 609 O O . TYR A 1 79 ? -2.298 -1.300 -2.445 1.00 94.44 79 TYR A O 1
ATOM 617 N N . ILE A 1 80 ? -2.194 -2.762 -4.148 1.00 93.19 80 ILE A N 1
ATOM 618 C CA . ILE A 1 80 ? -1.106 -2.083 -4.861 1.00 93.19 80 ILE A CA 1
ATOM 619 C C . ILE A 1 80 ? -1.699 -1.176 -5.938 1.00 93.19 80 ILE A C 1
ATOM 621 O O . ILE A 1 80 ? -2.490 -1.611 -6.774 1.00 93.19 80 ILE A O 1
ATOM 625 N N . GLU A 1 81 ? -1.297 0.090 -5.932 1.00 92.81 81 GLU A N 1
ATOM 626 C CA . GLU A 1 81 ? -1.596 1.051 -6.987 1.00 92.81 81 GLU A CA 1
ATOM 627 C C . GLU A 1 81 ? -0.576 0.896 -8.120 1.00 92.81 81 GLU A C 1
ATOM 629 O O . GLU A 1 81 ? 0.422 1.616 -8.194 1.00 92.81 81 GLU A O 1
ATOM 634 N N . TRP A 1 82 ? -0.816 -0.072 -9.008 1.00 88.88 82 TRP A N 1
ATOM 635 C CA . TRP A 1 82 ? 0.093 -0.382 -10.120 1.00 88.88 82 TRP A CA 1
ATOM 636 C C . TRP A 1 82 ? 0.341 0.819 -11.038 1.00 88.88 82 TRP A C 1
ATOM 638 O O . TRP A 1 82 ? 1.483 1.076 -11.400 1.00 88.88 82 TRP A O 1
ATOM 648 N N . GLU A 1 83 ? -0.697 1.607 -11.328 1.00 88.19 83 GLU A N 1
ATOM 649 C CA . GLU A 1 83 ? -0.604 2.823 -12.155 1.00 88.19 83 GLU A CA 1
ATOM 650 C C . GLU A 1 83 ? 0.249 3.932 -11.513 1.00 88.19 83 GLU A C 1
ATOM 652 O O . GLU A 1 83 ? 0.791 4.787 -12.209 1.00 88.19 83 GLU A O 1
ATOM 657 N N . ALA A 1 84 ? 0.378 3.931 -10.182 1.00 85.44 84 ALA A N 1
ATOM 658 C CA . ALA A 1 84 ? 1.211 4.879 -9.440 1.00 85.44 84 ALA A CA 1
ATOM 659 C C . ALA A 1 84 ? 2.623 4.330 -9.148 1.00 85.44 84 ALA A C 1
ATOM 661 O O . ALA A 1 84 ? 3.467 5.047 -8.601 1.00 85.44 84 ALA A O 1
ATOM 662 N N . SER A 1 85 ? 2.877 3.064 -9.489 1.00 84.56 85 SER A N 1
ATOM 663 C CA . SER A 1 85 ? 4.139 2.371 -9.237 1.00 84.56 85 SER A CA 1
ATOM 664 C C . SER A 1 85 ? 5.114 2.550 -10.403 1.00 84.56 85 SER A C 1
ATOM 666 O O . SER A 1 85 ? 4.718 2.645 -11.562 1.00 84.56 85 SER A O 1
ATOM 668 N N . VAL A 1 86 ? 6.412 2.593 -10.100 1.00 82.12 86 VAL A N 1
ATOM 669 C CA . VAL A 1 86 ? 7.486 2.763 -11.093 1.00 82.12 86 VAL A CA 1
ATOM 670 C C . VAL A 1 86 ? 8.471 1.608 -10.956 1.00 82.12 86 VAL A C 1
ATOM 672 O O . VAL A 1 86 ? 8.863 1.287 -9.836 1.00 82.12 86 VAL A O 1
ATOM 675 N N . TYR A 1 87 ? 8.873 1.006 -12.076 1.00 69.06 87 TYR A N 1
ATOM 676 C CA . TYR A 1 87 ? 9.873 -0.066 -12.144 1.00 69.06 87 TYR A CA 1
ATOM 677 C C . TYR A 1 87 ? 11.215 0.440 -12.671 1.00 69.06 87 TYR A C 1
ATOM 679 O O . TYR A 1 87 ? 11.209 1.288 -13.593 1.00 69.06 87 TYR A O 1
#